Protein AF-A0A351K2E1-F1 (afdb_monomer_lite)

Secondary structure (DSSP, 8-state):
-THHHHHHHHHHHH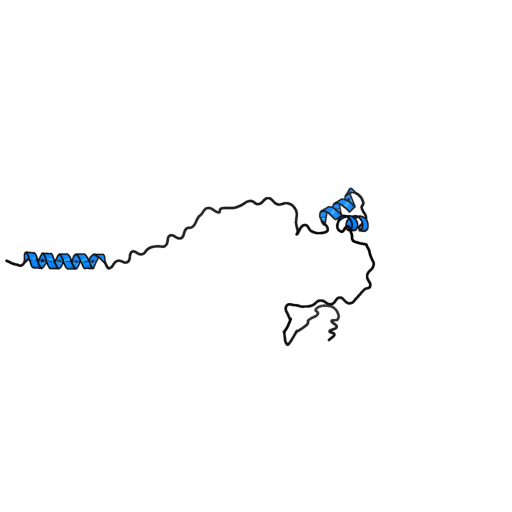HHHHTSS-------------S----------SS---S--HHHHHHHHHHH---HHHHHHHHSTT--------PPPP---GGGTT-S------SSS------

Radius of gyration: 40.15 Å; chains: 1; bounding box: 95×86×52 Å

Sequence (115 aa):
MPFKDRLKRFIAVFAVFAVFIFPDSASAEVWHSDDAIGYIVHGTGYGHGRGMSQYGAYGWAVDYGWTWEEILDFYYGGTVLADVENSDIRVRLTAWDNTEDVTLVSTSGPLTVTF

pLDDT: mean 82.51, std 14.78, range [53.0, 98.62]

Structure (mmCIF, N/CA/C/O backbone):
data_AF-A0A351K2E1-F1
#
_entry.id   AF-A0A351K2E1-F1
#
loop_
_atom_site.group_PDB
_atom_site.id
_atom_site.type_symbol
_atom_site.label_atom_id
_atom_site.label_alt_id
_atom_site.label_comp_id
_atom_site.label_asym_id
_atom_site.label_entity_id
_atom_site.label_seq_id
_atom_site.pdbx_PDB_ins_code
_atom_site.Cartn_x
_atom_site.Cartn_y
_atom_site.Cartn_z
_atom_site.occupancy
_atom_site.B_iso_or_equiv
_atom_site.auth_seq_id
_atom_site.auth_comp_id
_atom_site.auth_asym_id
_atom_site.auth_atom_id
_atom_site.pdbx_PDB_model_num
ATOM 1 N N . MET A 1 1 ? 78.399 -70.286 -23.643 1.00 54.31 1 MET A N 1
ATOM 2 C CA . MET A 1 1 ? 78.485 -69.451 -22.420 1.00 54.31 1 MET A CA 1
ATOM 3 C C . MET A 1 1 ? 77.132 -68.774 -22.158 1.00 54.31 1 MET A C 1
ATOM 5 O O 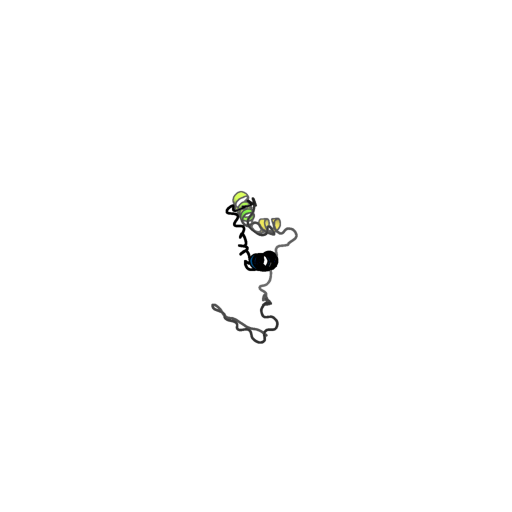. MET A 1 1 ? 76.735 -67.950 -22.971 1.00 54.31 1 MET A O 1
ATOM 9 N N . PRO A 1 2 ? 76.420 -69.114 -21.065 1.00 59.06 2 PRO A N 1
ATOM 10 C CA . PRO A 1 2 ? 75.009 -68.768 -20.793 1.00 59.06 2 PRO A CA 1
ATOM 11 C C . PRO A 1 2 ? 74.790 -67.401 -20.099 1.00 59.06 2 PRO A C 1
ATOM 13 O O . PRO A 1 2 ? 73.737 -67.142 -19.519 1.00 59.06 2 PRO A O 1
ATOM 16 N N . PHE A 1 3 ? 75.790 -66.516 -20.111 1.00 59.12 3 PHE A N 1
ATOM 17 C CA . PHE A 1 3 ? 75.773 -65.253 -19.359 1.00 59.12 3 PHE A CA 1
ATOM 18 C C . PHE A 1 3 ? 74.873 -64.179 -19.997 1.00 59.12 3 PHE A C 1
ATOM 20 O O . PHE A 1 3 ? 74.161 -63.459 -19.299 1.00 59.12 3 PHE A O 1
ATOM 27 N N . LYS A 1 4 ? 74.844 -64.113 -21.336 1.00 56.28 4 LYS A N 1
ATOM 28 C CA . LYS A 1 4 ? 74.103 -63.086 -22.088 1.00 56.28 4 LYS A CA 1
ATOM 29 C C . LYS A 1 4 ? 72.581 -63.205 -21.935 1.00 56.28 4 LYS A C 1
ATOM 31 O O . LYS A 1 4 ? 71.906 -62.182 -21.880 1.00 56.28 4 LYS A O 1
ATOM 36 N N . ASP A 1 5 ? 72.050 -64.418 -21.796 1.00 61.88 5 ASP A N 1
ATOM 37 C CA . ASP A 1 5 ? 70.602 -64.637 -21.658 1.00 61.88 5 ASP A CA 1
ATOM 38 C C . ASP A 1 5 ? 70.099 -64.384 -20.231 1.00 61.88 5 ASP A C 1
ATOM 40 O O . ASP A 1 5 ? 68.969 -63.936 -20.041 1.00 61.88 5 ASP A O 1
ATOM 44 N N . ARG A 1 6 ? 70.952 -64.586 -19.217 1.00 59.03 6 ARG A N 1
ATOM 45 C CA . ARG A 1 6 ? 70.644 -64.238 -17.819 1.00 59.03 6 ARG A CA 1
ATOM 46 C C . ARG A 1 6 ? 70.655 -62.721 -17.611 1.00 59.03 6 ARG A C 1
ATOM 48 O O . ARG A 1 6 ? 69.772 -62.202 -16.939 1.00 59.03 6 ARG A O 1
ATOM 55 N N . LEU A 1 7 ? 71.581 -62.012 -18.260 1.00 62.38 7 LEU A N 1
ATOM 56 C CA . LEU A 1 7 ? 71.672 -60.551 -18.215 1.00 62.38 7 LEU A CA 1
ATOM 57 C C . LEU A 1 7 ? 70.480 -59.865 -18.909 1.00 62.38 7 LEU A C 1
ATOM 59 O O . LEU A 1 7 ? 69.899 -58.937 -18.354 1.00 62.38 7 LEU A O 1
ATOM 63 N N . LYS A 1 8 ? 70.048 -60.368 -20.075 1.00 57.50 8 LYS A N 1
ATOM 64 C CA . LYS A 1 8 ? 68.852 -59.865 -20.778 1.00 57.50 8 LYS A CA 1
ATOM 65 C C . LYS A 1 8 ? 67.568 -60.047 -19.962 1.00 57.50 8 LYS A C 1
ATOM 67 O O . LYS A 1 8 ? 66.730 -59.152 -19.941 1.00 57.50 8 LYS A O 1
ATOM 72 N N . ARG A 1 9 ? 67.428 -61.183 -19.265 1.00 58.47 9 ARG A N 1
ATOM 73 C CA . ARG A 1 9 ? 66.274 -61.455 -18.390 1.00 58.47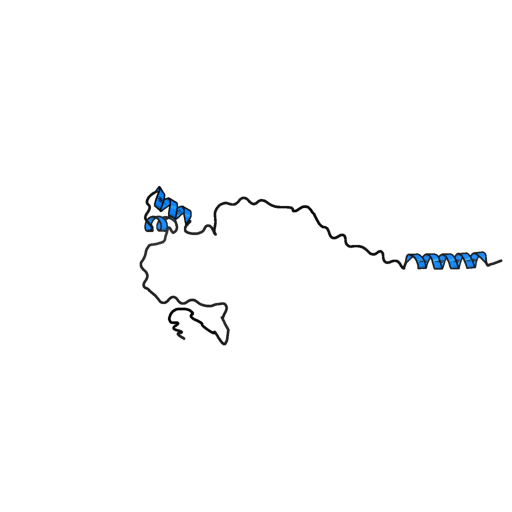 9 ARG A CA 1
ATOM 74 C C . ARG A 1 9 ? 66.254 -60.548 -17.155 1.00 58.47 9 ARG A C 1
ATOM 76 O O . ARG A 1 9 ? 65.184 -60.086 -16.784 1.00 58.47 9 ARG A O 1
ATOM 83 N N . PHE A 1 10 ? 67.412 -60.234 -16.569 1.00 60.16 10 PHE A N 1
ATOM 84 C CA . PHE A 1 10 ? 67.502 -59.284 -15.451 1.00 60.16 10 PHE A CA 1
ATOM 85 C C . PHE A 1 10 ? 67.147 -57.847 -15.861 1.00 60.16 10 PHE A C 1
ATOM 87 O O . PHE A 1 10 ? 66.395 -57.182 -15.154 1.00 60.16 10 PHE A O 1
ATOM 94 N N . ILE A 1 11 ? 67.623 -57.386 -17.022 1.00 61.50 11 ILE A N 1
ATOM 95 C CA . ILE A 1 11 ? 67.324 -56.038 -17.536 1.00 61.50 11 ILE A CA 1
ATOM 96 C C . ILE A 1 11 ? 65.833 -55.895 -17.879 1.00 61.50 11 ILE A C 1
ATOM 98 O O . ILE A 1 11 ? 65.231 -54.871 -17.568 1.00 61.50 11 ILE A O 1
ATOM 102 N N . ALA A 1 12 ? 65.214 -56.931 -18.453 1.00 59.22 12 ALA A N 1
ATOM 103 C CA . ALA A 1 12 ? 63.787 -56.913 -18.777 1.00 59.22 12 ALA A CA 1
ATOM 104 C C . ALA A 1 12 ? 62.895 -56.820 -17.525 1.00 59.22 12 ALA A C 1
ATOM 106 O O . ALA A 1 12 ? 61.925 -56.070 -17.524 1.00 59.22 12 ALA A O 1
ATOM 107 N N . VAL A 1 13 ? 63.238 -57.522 -16.439 1.00 59.19 13 VAL A N 1
ATOM 108 C CA . VAL A 1 13 ? 62.474 -57.457 -15.178 1.00 59.19 13 VAL A CA 1
ATOM 109 C C . VAL A 1 13 ? 62.635 -56.095 -14.494 1.00 59.19 13 VAL A C 1
ATOM 111 O O . VAL A 1 13 ? 61.665 -55.563 -13.959 1.00 59.19 13 VAL A O 1
ATOM 114 N N . PHE A 1 14 ? 63.825 -55.489 -14.564 1.00 58.25 14 PHE A N 1
ATOM 115 C CA . PHE A 1 14 ? 64.066 -54.159 -13.994 1.00 58.25 14 PHE A CA 1
ATOM 116 C C . PHE A 1 14 ? 63.345 -53.048 -14.778 1.00 58.25 14 PHE A C 1
ATOM 118 O O . PHE A 1 14 ? 62.797 -52.125 -14.180 1.00 58.25 14 PHE A O 1
ATOM 125 N N . ALA A 1 15 ? 63.276 -53.166 -16.108 1.00 58.69 15 ALA A N 1
ATOM 126 C CA . ALA A 1 15 ? 62.556 -52.219 -16.958 1.00 58.69 15 ALA A CA 1
ATOM 127 C C . ALA A 1 15 ? 61.033 -52.263 -16.742 1.00 58.69 15 ALA A C 1
ATOM 129 O O . ALA A 1 15 ? 60.386 -51.224 -16.802 1.00 58.69 15 ALA A O 1
ATOM 130 N N . VAL A 1 16 ? 60.459 -53.433 -16.435 1.00 56.59 16 VAL A N 1
ATOM 131 C CA . VAL A 1 16 ? 59.019 -53.554 -16.139 1.00 56.59 16 VAL A CA 1
ATOM 132 C C . VAL A 1 16 ? 58.672 -52.957 -14.769 1.00 56.59 16 VAL A C 1
ATOM 134 O O . VAL A 1 16 ? 57.607 -52.367 -14.626 1.00 56.59 16 VAL A O 1
ATOM 137 N N . PHE A 1 17 ? 59.570 -53.027 -13.780 1.00 53.00 17 PHE A N 1
ATOM 138 C CA . PHE A 1 17 ? 59.342 -52.416 -12.461 1.00 53.00 17 PHE A CA 1
ATOM 139 C C . PHE A 1 17 ? 59.514 -50.889 -12.449 1.00 53.00 17 PHE A C 1
ATOM 141 O O . PHE A 1 17 ? 58.819 -50.204 -11.701 1.00 53.00 17 PHE A O 1
ATOM 148 N N . ALA A 1 18 ? 60.393 -50.337 -13.292 1.00 55.00 18 ALA A N 1
ATOM 149 C CA . ALA A 1 18 ? 60.648 -48.895 -13.343 1.00 55.00 18 ALA A CA 1
ATOM 150 C C . ALA A 1 18 ? 59.478 -48.071 -13.924 1.00 55.00 18 ALA A C 1
ATOM 152 O O . ALA A 1 18 ? 59.409 -46.869 -13.688 1.00 55.00 18 ALA A O 1
ATOM 153 N N . VAL A 1 19 ? 58.545 -48.700 -14.647 1.00 55.06 19 VAL A N 1
ATOM 154 C CA . VAL A 1 19 ? 57.394 -48.010 -15.263 1.00 55.06 19 VAL A CA 1
ATOM 155 C C . VAL A 1 19 ? 56.236 -47.796 -14.271 1.00 55.06 19 VAL A C 1
ATOM 157 O O . VAL A 1 19 ? 55.371 -46.966 -14.520 1.00 55.06 19 VAL A O 1
ATOM 160 N N . PHE A 1 20 ? 56.223 -48.480 -13.119 1.00 56.03 20 PHE A N 1
ATOM 161 C CA . PHE A 1 20 ? 55.077 -48.476 -12.193 1.00 56.03 20 PHE A CA 1
ATOM 162 C C . PHE A 1 20 ? 55.215 -47.579 -10.946 1.00 56.03 20 PHE A C 1
ATOM 164 O O . PHE A 1 20 ? 54.296 -47.562 -10.130 1.00 56.03 20 PHE A O 1
ATOM 171 N N . ILE A 1 21 ? 56.317 -46.838 -10.757 1.00 58.16 21 ILE A N 1
ATOM 172 C CA . ILE A 1 21 ? 56.571 -46.068 -9.513 1.00 58.16 21 ILE A CA 1
ATOM 173 C C . ILE A 1 21 ? 56.739 -44.565 -9.784 1.00 58.16 21 ILE A C 1
ATOM 175 O O . ILE A 1 21 ? 57.598 -43.903 -9.216 1.00 58.16 21 ILE A O 1
ATOM 179 N N . PHE A 1 22 ? 55.897 -44.002 -10.643 1.00 62.66 22 PHE A N 1
ATOM 180 C CA . PHE A 1 22 ? 55.653 -42.562 -10.643 1.00 62.66 22 PHE A CA 1
ATOM 181 C C . PHE A 1 22 ? 54.145 -42.357 -10.765 1.00 62.66 22 PHE A C 1
ATOM 183 O O . PHE A 1 22 ? 53.608 -42.523 -11.859 1.00 62.66 22 PHE A O 1
ATOM 190 N N . PRO A 1 23 ? 53.419 -42.074 -9.667 1.00 63.00 23 PRO A N 1
ATOM 191 C CA . PRO A 1 23 ? 52.096 -41.505 -9.825 1.00 63.00 23 PRO A CA 1
ATOM 192 C C . PRO A 1 23 ? 52.298 -40.149 -10.500 1.00 63.00 23 PRO A C 1
ATOM 194 O O . PRO A 1 23 ? 52.960 -39.271 -9.945 1.00 63.00 23 PRO A O 1
ATOM 197 N N . ASP A 1 24 ? 51.786 -40.007 -11.718 1.00 67.25 24 ASP A N 1
ATOM 198 C CA . ASP A 1 24 ? 51.673 -38.698 -12.342 1.00 67.25 24 ASP A CA 1
ATOM 199 C C . ASP A 1 24 ? 50.790 -37.854 -11.419 1.00 67.25 24 ASP A C 1
ATOM 201 O O . ASP A 1 24 ? 49.645 -38.214 -11.123 1.00 67.25 24 ASP A O 1
ATOM 205 N N . SER A 1 25 ? 51.343 -36.768 -10.886 1.00 69.75 25 SER A N 1
ATOM 206 C CA . SER A 1 25 ? 50.576 -35.803 -10.109 1.00 69.75 25 SER A CA 1
ATOM 207 C C . SER A 1 25 ? 49.614 -35.115 -11.072 1.00 69.75 25 SER A C 1
ATOM 209 O O . SER A 1 25 ? 49.975 -34.133 -11.716 1.00 69.75 25 SER A O 1
ATOM 211 N N . ALA A 1 26 ? 48.398 -35.641 -11.210 1.00 68.81 26 ALA A N 1
ATOM 212 C CA . ALA A 1 26 ? 47.343 -34.967 -11.949 1.00 68.81 26 ALA A CA 1
ATOM 213 C C . ALA A 1 26 ? 46.961 -33.694 -11.182 1.00 68.81 26 ALA A C 1
ATOM 215 O O . ALA A 1 26 ? 46.172 -33.728 -10.237 1.00 68.81 26 ALA A O 1
ATOM 216 N N . SER A 1 27 ? 47.558 -32.566 -11.560 1.00 69.00 27 SER A N 1
ATOM 217 C CA . SER A 1 27 ? 47.075 -31.255 -11.145 1.00 69.00 27 SER A CA 1
ATOM 218 C C . SER A 1 27 ? 45.670 -31.090 -11.710 1.00 69.00 27 SER A C 1
ATOM 220 O O . SER A 1 27 ? 45.492 -31.057 -12.926 1.00 69.00 27 SER A O 1
ATOM 222 N N . ALA A 1 28 ? 44.663 -31.023 -10.841 1.00 67.88 28 ALA A N 1
ATOM 223 C CA . ALA A 1 28 ? 43.331 -30.628 -11.263 1.00 67.88 28 ALA A CA 1
ATOM 224 C C . ALA A 1 28 ? 43.415 -29.194 -11.800 1.00 67.88 28 ALA A C 1
ATOM 226 O O . ALA A 1 28 ? 43.742 -28.267 -11.058 1.00 67.88 28 ALA A O 1
ATOM 227 N N . GLU A 1 29 ? 43.156 -29.018 -13.093 1.00 66.00 29 GLU A N 1
ATOM 228 C CA . GLU A 1 29 ? 42.976 -27.696 -13.675 1.00 66.00 29 GLU A CA 1
ATOM 229 C C . GLU A 1 29 ? 41.696 -27.104 -13.077 1.00 66.00 29 GLU A C 1
ATOM 231 O O . GLU A 1 29 ? 40.579 -27.535 -13.370 1.00 66.00 29 GLU A O 1
ATOM 236 N N . VAL A 1 30 ? 41.857 -26.166 -12.144 1.00 68.56 30 VAL A N 1
ATOM 237 C CA . VAL A 1 30 ? 40.733 -25.389 -11.632 1.00 68.56 30 VAL A CA 1
ATOM 238 C C . VAL A 1 30 ? 40.387 -24.382 -12.715 1.00 68.56 30 VAL A C 1
ATOM 240 O O . VAL A 1 30 ? 41.092 -23.385 -12.863 1.00 68.56 30 VAL A O 1
ATOM 243 N N . TRP A 1 31 ? 39.317 -24.652 -13.464 1.00 67.44 31 TRP A N 1
ATOM 244 C CA . TRP A 1 31 ? 38.732 -23.712 -14.416 1.00 67.44 31 TRP A CA 1
ATOM 245 C C . TRP A 1 31 ? 38.448 -22.378 -13.715 1.00 67.44 31 TRP A C 1
ATOM 247 O O . TRP A 1 31 ? 37.437 -22.227 -13.032 1.00 67.44 31 TRP A O 1
ATOM 257 N N . HIS A 1 32 ? 39.351 -21.415 -13.870 1.00 63.53 32 HIS A N 1
ATOM 258 C CA . HIS A 1 32 ? 39.068 -20.014 -13.613 1.00 63.53 32 HIS A CA 1
ATOM 259 C C . HIS A 1 32 ? 38.708 -19.417 -14.966 1.00 63.53 32 HIS A C 1
ATOM 261 O O . HIS A 1 32 ? 39.578 -19.175 -15.797 1.00 63.53 32 HIS A O 1
ATOM 267 N N . SER A 1 33 ? 37.415 -19.234 -15.228 1.00 71.38 33 SER A N 1
ATOM 268 C CA . SER A 1 33 ? 37.027 -18.284 -16.260 1.00 71.38 33 SER A CA 1
ATOM 269 C C . SER A 1 33 ? 37.317 -16.893 -15.698 1.00 71.38 33 SER A C 1
ATOM 271 O O . SER A 1 33 ? 36.571 -16.415 -14.844 1.00 71.38 33 SER A O 1
ATOM 273 N N . ASP A 1 34 ? 38.389 -16.250 -16.164 1.00 69.56 34 ASP A N 1
ATOM 274 C CA . ASP A 1 34 ? 38.634 -14.818 -15.914 1.00 69.56 34 ASP A CA 1
ATOM 275 C C . ASP A 1 34 ? 37.526 -13.935 -16.537 1.00 69.56 34 ASP A C 1
ATOM 277 O O . ASP A 1 34 ? 37.414 -12.744 -16.244 1.00 69.56 34 ASP A O 1
ATOM 281 N N . ASP A 1 35 ? 36.658 -14.537 -17.356 1.00 74.31 35 ASP A N 1
ATOM 282 C CA . ASP A 1 35 ? 35.475 -13.921 -17.936 1.00 74.31 35 ASP A CA 1
ATOM 283 C C . ASP A 1 35 ? 34.285 -13.968 -16.968 1.00 74.31 35 ASP A C 1
ATOM 285 O O . ASP A 1 35 ? 33.641 -15.001 -16.758 1.00 74.31 35 ASP A O 1
ATOM 289 N N . ALA A 1 36 ? 33.927 -12.810 -16.415 1.00 76.19 36 ALA A N 1
ATOM 290 C CA . ALA A 1 36 ? 32.630 -12.629 -15.780 1.00 76.19 36 ALA A CA 1
ATOM 291 C C . ALA A 1 36 ? 31.527 -12.626 -16.853 1.00 76.19 36 ALA A C 1
ATOM 293 O O . ALA A 1 36 ? 31.328 -11.635 -17.559 1.00 76.19 36 ALA A O 1
ATOM 294 N N . ILE A 1 37 ? 30.768 -13.720 -16.961 1.00 80.75 37 ILE A N 1
ATOM 295 C CA . ILE A 1 37 ? 29.543 -13.752 -17.770 1.00 80.75 37 ILE A CA 1
ATOM 296 C C . ILE A 1 37 ? 28.439 -13.030 -16.986 1.00 80.75 37 ILE A C 1
ATOM 298 O O . ILE A 1 37 ? 27.805 -13.598 -16.097 1.00 80.75 37 ILE A O 1
ATOM 302 N N . GLY A 1 38 ? 28.238 -11.748 -17.289 1.00 85.56 38 GLY A N 1
ATOM 303 C CA . GLY A 1 38 ? 27.170 -10.930 -16.718 1.00 85.56 38 GLY A CA 1
ATOM 304 C C . GLY A 1 38 ? 25.899 -10.957 -17.567 1.00 85.56 38 GLY A C 1
ATOM 305 O O . GLY A 1 38 ? 25.959 -10.856 -18.790 1.00 85.56 38 GLY A O 1
ATOM 306 N N . TYR A 1 39 ? 24.740 -11.024 -16.911 1.00 89.12 39 TYR A N 1
ATOM 307 C CA . TYR A 1 39 ? 23.438 -10.819 -17.548 1.00 89.12 39 TYR A CA 1
ATOM 308 C C . TYR A 1 39 ? 22.878 -9.462 -17.127 1.00 89.12 39 TYR A C 1
ATOM 310 O O . TYR A 1 39 ? 22.787 -9.168 -15.935 1.00 89.12 39 TYR A O 1
ATOM 318 N N . ILE A 1 40 ? 22.474 -8.644 -18.098 1.00 92.31 40 ILE A N 1
ATOM 319 C CA . ILE A 1 40 ? 21.740 -7.404 -17.833 1.00 92.31 40 ILE A CA 1
ATOM 320 C C . ILE A 1 40 ? 20.251 -7.721 -17.918 1.00 92.31 40 ILE A C 1
ATOM 322 O O . ILE A 1 40 ? 19.755 -8.133 -18.966 1.00 92.31 40 ILE A O 1
ATOM 326 N N . VAL A 1 41 ? 19.535 -7.518 -16.813 1.00 92.31 41 VAL A N 1
ATOM 327 C CA . VAL A 1 41 ? 18.076 -7.625 -16.771 1.00 92.31 41 VAL A CA 1
ATOM 328 C C . VAL A 1 41 ? 17.495 -6.222 -16.711 1.00 92.31 41 VAL A C 1
ATOM 330 O O . VAL A 1 41 ? 17.737 -5.477 -15.763 1.00 92.31 41 VAL A O 1
ATOM 333 N N . HIS A 1 42 ? 16.710 -5.865 -17.722 1.00 94.69 42 HIS A N 1
ATOM 334 C CA . HIS A 1 42 ? 15.922 -4.640 -17.712 1.00 94.69 42 HIS A CA 1
ATOM 335 C C . HIS A 1 42 ? 14.561 -4.932 -17.078 1.00 94.69 42 HIS A C 1
ATOM 337 O O . HIS A 1 42 ? 13.815 -5.778 -17.565 1.00 94.69 42 HIS A O 1
ATOM 343 N N . GLY A 1 43 ? 14.248 -4.234 -15.989 1.00 91.38 43 GLY A N 1
ATOM 344 C CA . GLY A 1 43 ? 12.967 -4.320 -15.294 1.00 91.38 43 GLY A CA 1
ATOM 345 C C . GLY A 1 43 ? 12.358 -2.939 -15.076 1.00 91.38 43 GLY A C 1
ATOM 346 O O . GLY A 1 43 ? 13.046 -1.921 -15.160 1.00 91.38 43 GLY A O 1
ATOM 347 N N . THR A 1 44 ? 11.060 -2.908 -14.789 1.00 91.50 44 THR A N 1
ATOM 348 C CA . THR A 1 44 ? 10.314 -1.684 -14.472 1.00 91.50 44 THR A CA 1
ATOM 349 C C . THR A 1 44 ? 9.531 -1.862 -13.179 1.00 91.50 44 THR A C 1
ATOM 351 O O . THR A 1 44 ? 9.065 -2.962 -12.890 1.00 91.50 44 THR A O 1
ATOM 354 N N . GLY A 1 45 ? 9.308 -0.763 -12.457 1.00 91.31 45 GLY A N 1
ATOM 355 C CA . GLY A 1 45 ? 8.586 -0.769 -11.185 1.00 91.31 45 GLY A CA 1
ATOM 356 C C . GLY A 1 45 ? 9.472 -1.142 -9.993 1.00 91.31 45 GLY A C 1
ATOM 357 O O . GLY A 1 45 ? 10.543 -1.724 -10.141 1.00 91.31 45 GLY A O 1
ATOM 358 N N . TYR A 1 46 ? 9.016 -0.771 -8.797 1.00 93.75 46 TYR A N 1
ATOM 359 C CA . TYR A 1 46 ? 9.698 -1.051 -7.536 1.00 93.75 46 TYR A CA 1
ATOM 360 C C . TYR A 1 46 ? 8.684 -1.589 -6.523 1.00 93.75 46 TYR A C 1
ATOM 362 O O . TYR A 1 46 ? 7.899 -0.832 -5.955 1.00 93.75 46 TYR A O 1
ATOM 370 N N . GLY A 1 47 ? 8.660 -2.91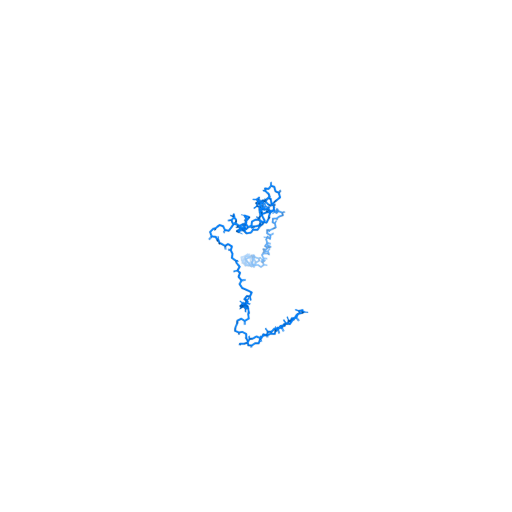1 -6.346 1.00 93.25 47 GLY A N 1
ATOM 371 C CA . GLY A 1 47 ? 7.761 -3.596 -5.416 1.00 93.25 47 GLY A CA 1
ATOM 372 C C . GLY A 1 47 ? 7.088 -4.829 -6.016 1.00 93.25 47 GLY A C 1
ATOM 373 O O . GLY A 1 47 ? 7.352 -5.226 -7.147 1.00 93.25 47 GLY A O 1
ATOM 374 N N . HIS A 1 48 ? 6.187 -5.435 -5.246 1.00 95.25 48 HIS A N 1
ATOM 375 C CA . HIS A 1 48 ? 5.496 -6.680 -5.605 1.00 95.25 48 HIS A CA 1
ATOM 376 C C . HIS A 1 48 ? 4.320 -6.495 -6.585 1.00 95.25 48 HIS A C 1
ATOM 378 O O . HIS A 1 48 ? 3.654 -7.470 -6.929 1.00 95.25 48 HIS A O 1
ATOM 384 N N . GLY A 1 49 ? 4.026 -5.257 -7.006 1.00 93.19 49 GLY A N 1
ATOM 385 C CA . GLY A 1 49 ? 3.054 -4.959 -8.067 1.00 93.19 49 GLY A CA 1
ATOM 386 C C . GLY A 1 49 ? 1.599 -5.315 -7.747 1.00 93.19 49 GLY A C 1
ATOM 387 O O . GLY A 1 49 ? 0.829 -5.595 -8.660 1.00 93.19 49 GLY A O 1
ATOM 388 N N . ARG A 1 50 ? 1.213 -5.347 -6.464 1.00 94.81 50 ARG A N 1
ATOM 389 C CA . ARG A 1 50 ? -0.164 -5.643 -6.034 1.00 94.81 50 ARG A CA 1
ATOM 390 C C . ARG A 1 50 ? -0.695 -4.562 -5.107 1.00 94.81 50 ARG A C 1
ATOM 392 O O . ARG A 1 50 ? 0.035 -4.111 -4.232 1.00 94.81 50 ARG A O 1
ATOM 399 N N . GLY A 1 51 ? -1.967 -4.215 -5.279 1.00 95.75 51 GLY A N 1
ATOM 400 C CA . GLY A 1 51 ? -2.608 -3.130 -4.546 1.00 95.75 51 GLY A CA 1
ATOM 401 C C . GLY A 1 51 ? -2.175 -1.764 -5.067 1.00 95.75 51 GLY A C 1
ATOM 402 O O . GLY A 1 51 ? -1.999 -1.571 -6.270 1.00 95.75 51 GLY A O 1
ATOM 403 N N . MET A 1 52 ? -2.001 -0.819 -4.149 1.00 97.44 52 MET A N 1
ATOM 404 C CA . MET A 1 52 ? -1.741 0.578 -4.474 1.00 97.44 52 MET A CA 1
ATOM 405 C C . MET A 1 52 ? -0.286 0.868 -4.862 1.00 97.44 52 MET A C 1
ATOM 407 O O . MET A 1 52 ? 0.639 0.627 -4.086 1.00 97.44 52 MET A O 1
ATOM 411 N N . SER A 1 53 ? -0.082 1.483 -6.032 1.00 97.56 53 SER A N 1
ATOM 412 C CA . SER A 1 53 ? 1.197 2.115 -6.382 1.00 97.56 53 SER A CA 1
ATOM 413 C C . SER A 1 53 ? 1.330 3.448 -5.650 1.00 97.56 53 SER A C 1
ATOM 415 O O . SER A 1 53 ? 0.532 4.354 -5.874 1.00 97.56 53 SER A O 1
ATOM 417 N N . GLN A 1 54 ? 2.360 3.596 -4.815 1.00 97.38 54 GLN A N 1
ATOM 418 C CA . GLN A 1 54 ? 2.592 4.827 -4.045 1.00 97.38 54 GLN A CA 1
ATOM 419 C C . GLN A 1 54 ? 2.851 6.035 -4.956 1.00 97.38 54 GLN A C 1
ATOM 421 O O . GLN A 1 54 ? 2.240 7.086 -4.788 1.00 97.38 54 GLN A O 1
ATOM 426 N N . TYR A 1 55 ? 3.705 5.867 -5.970 1.00 97.31 55 TYR A N 1
ATOM 427 C CA . TYR A 1 55 ? 3.964 6.915 -6.961 1.00 97.31 55 TYR A CA 1
ATOM 428 C C . TYR A 1 55 ? 2.738 7.208 -7.829 1.00 97.31 55 TYR A C 1
ATOM 430 O O . TYR A 1 55 ? 2.509 8.357 -8.192 1.00 97.31 55 TYR A O 1
ATOM 438 N N . GLY A 1 56 ? 1.931 6.190 -8.141 1.00 97.75 56 GLY A N 1
ATOM 439 C CA . GLY A 1 56 ? 0.688 6.395 -8.880 1.00 97.75 56 GLY A CA 1
ATOM 440 C C . GLY A 1 56 ? -0.355 7.153 -8.055 1.00 97.75 56 GLY A C 1
ATOM 441 O O . GLY A 1 56 ? -0.972 8.074 -8.569 1.00 97.75 56 GLY A O 1
ATOM 442 N N . ALA A 1 57 ? -0.523 6.815 -6.774 1.00 98.44 57 ALA A N 1
ATOM 443 C CA . ALA A 1 57 ? -1.381 7.549 -5.841 1.00 98.44 57 ALA A CA 1
ATOM 444 C C . ALA A 1 57 ? -0.942 9.014 -5.690 1.00 98.44 57 ALA A C 1
ATOM 446 O O . ALA A 1 57 ? -1.776 9.913 -5.739 1.00 98.44 57 ALA A O 1
ATOM 447 N N . TYR A 1 58 ? 0.368 9.260 -5.580 1.00 98.38 58 TYR A N 1
ATOM 448 C CA . TYR A 1 58 ? 0.920 10.614 -5.581 1.00 98.38 58 TYR A CA 1
ATOM 449 C C . TYR A 1 58 ? 0.569 11.384 -6.864 1.00 98.38 58 TYR A C 1
ATOM 451 O O . TYR A 1 58 ? 0.107 12.517 -6.775 1.00 98.38 58 TYR A O 1
ATOM 459 N N . GLY A 1 59 ? 0.722 10.766 -8.041 1.00 98.50 59 GLY A N 1
ATOM 460 C CA . GLY A 1 59 ? 0.339 11.378 -9.320 1.00 98.50 59 GLY A CA 1
ATOM 461 C C . GLY A 1 59 ? -1.158 11.685 -9.409 1.00 98.50 59 GLY A C 1
ATOM 462 O O . GLY A 1 59 ? -1.537 12.784 -9.795 1.00 98.50 59 GLY A O 1
ATOM 463 N N . TRP A 1 60 ? -2.026 10.768 -8.968 1.00 98.62 60 TRP A N 1
ATOM 464 C CA . TRP A 1 60 ? -3.471 11.026 -8.900 1.00 98.62 60 TRP A CA 1
ATOM 465 C C . TRP A 1 60 ? -3.813 12.223 -8.008 1.00 98.62 60 TRP A C 1
ATOM 467 O O . TRP A 1 60 ? -4.618 13.069 -8.394 1.00 98.62 60 TRP A O 1
ATOM 477 N N . ALA A 1 61 ? -3.159 12.338 -6.852 1.00 98.56 61 ALA A N 1
ATOM 478 C CA . ALA A 1 61 ? -3.367 13.462 -5.947 1.00 98.56 61 ALA A CA 1
ATOM 479 C C . ALA A 1 61 ? -2.846 14.790 -6.527 1.00 98.56 61 ALA A C 1
ATOM 481 O O . ALA A 1 61 ? -3.529 15.807 -6.447 1.00 98.56 61 ALA A O 1
ATOM 482 N N . VAL A 1 62 ? -1.642 14.803 -7.106 1.00 98.56 62 VAL A N 1
ATOM 483 C CA . VAL A 1 62 ? -0.973 16.045 -7.533 1.00 98.56 62 VAL A CA 1
ATOM 484 C C . VAL A 1 62 ? -1.417 16.513 -8.913 1.00 98.56 62 VAL A C 1
ATOM 486 O O . VAL A 1 62 ? -1.676 17.701 -9.093 1.00 98.56 62 VAL A O 1
ATOM 489 N N . ASP A 1 63 ? -1.521 15.602 -9.876 1.00 98.38 63 ASP A N 1
ATOM 490 C CA . ASP A 1 63 ? -1.782 15.952 -11.275 1.00 98.38 63 ASP A CA 1
ATOM 491 C C . ASP A 1 63 ? -3.285 16.036 -11.577 1.00 98.38 63 ASP A C 1
ATOM 493 O O . ASP A 1 63 ? -3.699 16.778 -12.469 1.00 98.38 63 ASP A O 1
ATOM 497 N N . TYR A 1 64 ? -4.107 15.295 -10.825 1.00 97.50 64 TYR A N 1
ATOM 498 C CA . TYR A 1 64 ? -5.552 15.188 -11.055 1.00 97.50 64 TYR A CA 1
ATOM 499 C C . TYR A 1 64 ? -6.406 15.631 -9.862 1.00 97.50 64 TYR A C 1
ATOM 501 O O . TYR A 1 64 ? -7.625 15.717 -9.999 1.00 97.50 64 TYR A O 1
ATOM 509 N N . GLY A 1 65 ? -5.796 15.942 -8.714 1.00 98.31 65 GLY A N 1
ATOM 510 C CA . GLY A 1 65 ? -6.512 16.437 -7.537 1.00 98.31 65 GLY A CA 1
ATOM 511 C C . GLY A 1 65 ? -7.417 15.404 -6.865 1.00 98.31 65 GLY A C 1
ATOM 512 O O . GLY A 1 65 ? -8.342 15.805 -6.162 1.00 98.31 65 GLY A O 1
ATOM 513 N N . TRP A 1 66 ? -7.188 14.108 -7.094 1.00 98.56 66 TRP A N 1
ATOM 514 C CA . TRP A 1 66 ? -8.031 13.057 -6.525 1.00 98.56 66 TRP A CA 1
ATOM 515 C C . TRP A 1 66 ? -7.955 13.033 -4.999 1.00 98.56 66 TRP A C 1
ATOM 517 O O . TRP A 1 66 ? -6.884 13.221 -4.409 1.00 98.56 66 TRP A O 1
ATOM 527 N N . THR A 1 67 ? -9.087 12.749 -4.359 1.00 98.12 67 THR A N 1
ATOM 528 C CA . THR A 1 67 ? -9.138 12.508 -2.917 1.00 98.12 67 THR A CA 1
ATOM 529 C C . THR A 1 67 ? -8.547 11.138 -2.568 1.00 98.12 67 THR A C 1
ATOM 531 O O . THR A 1 67 ? -8.359 10.268 -3.423 1.00 98.12 67 THR A O 1
ATOM 534 N N . TRP A 1 68 ? -8.234 10.917 -1.287 1.00 97.19 68 TRP A N 1
ATOM 535 C CA . TRP A 1 68 ? -7.701 9.625 -0.845 1.00 97.19 68 TRP A CA 1
ATOM 536 C C . TRP A 1 68 ? -8.732 8.497 -1.019 1.00 97.19 68 TRP A C 1
ATOM 538 O O . TRP A 1 68 ? -8.345 7.364 -1.299 1.00 97.19 68 TRP A O 1
ATOM 548 N N . GLU A 1 69 ? -10.028 8.808 -0.917 1.00 96.56 69 GLU A N 1
ATOM 549 C CA . GLU A 1 69 ? -11.126 7.876 -1.172 1.00 96.56 69 GLU A CA 1
ATOM 550 C C . GLU A 1 69 ? -11.168 7.432 -2.639 1.00 96.56 69 GLU A C 1
ATOM 552 O O . GLU A 1 69 ? -11.217 6.233 -2.907 1.00 96.56 69 GLU A O 1
ATOM 557 N N . GLU A 1 70 ? -11.085 8.371 -3.588 1.00 97.00 70 GLU A N 1
ATOM 558 C CA . GLU A 1 70 ? -11.070 8.077 -5.032 1.00 97.00 70 GLU A CA 1
ATOM 559 C C . GLU A 1 70 ? -9.852 7.227 -5.418 1.00 97.00 70 GLU A C 1
ATOM 561 O O . GLU A 1 70 ? -9.950 6.263 -6.180 1.00 97.00 70 GLU A O 1
ATOM 566 N N . ILE A 1 71 ? -8.691 7.546 -4.838 1.00 98.12 71 ILE A N 1
ATOM 567 C CA . ILE A 1 71 ? -7.463 6.776 -5.037 1.00 98.12 71 ILE A CA 1
ATOM 568 C C . ILE A 1 71 ? -7.628 5.346 -4.501 1.00 98.12 71 ILE A C 1
ATOM 570 O O . ILE A 1 71 ? -7.214 4.392 -5.165 1.00 98.12 71 ILE A O 1
ATOM 574 N N . LEU A 1 72 ? -8.215 5.166 -3.314 1.00 96.94 72 LEU A N 1
ATOM 575 C CA . LEU A 1 72 ? -8.441 3.833 -2.756 1.00 96.94 72 LEU A CA 1
ATOM 576 C C . LEU A 1 72 ? -9.435 3.019 -3.581 1.00 96.94 72 LEU A C 1
ATOM 578 O O . LEU A 1 72 ? -9.152 1.851 -3.842 1.00 96.94 72 LEU A O 1
ATOM 582 N N . ASP A 1 73 ? -10.543 3.619 -4.016 1.00 96.31 73 ASP A N 1
ATOM 583 C CA . ASP A 1 73 ? -11.547 2.941 -4.842 1.00 96.31 73 ASP A CA 1
ATOM 584 C C . ASP A 1 73 ? -10.944 2.445 -6.167 1.00 96.31 73 ASP A C 1
ATOM 586 O O . ASP A 1 73 ? -11.166 1.306 -6.579 1.00 96.31 73 ASP A O 1
ATOM 590 N N . PHE A 1 74 ? -10.062 3.240 -6.780 1.00 96.38 74 PHE A N 1
ATOM 591 C CA . PHE A 1 74 ? -9.343 2.840 -7.988 1.00 96.38 74 PHE A CA 1
ATOM 592 C C . PHE A 1 74 ? -8.415 1.632 -7.778 1.00 96.38 74 PHE A C 1
ATOM 594 O O . PHE A 1 74 ? -8.402 0.709 -8.595 1.00 96.38 74 PHE A O 1
ATOM 601 N N . TYR A 1 75 ? -7.621 1.613 -6.701 1.00 97.50 75 TYR A N 1
ATOM 602 C CA . TYR A 1 75 ? -6.659 0.527 -6.458 1.00 97.50 75 TYR A CA 1
ATOM 603 C C . TYR A 1 75 ? -7.272 -0.720 -5.814 1.00 97.50 75 TYR A C 1
ATOM 605 O O . TYR A 1 75 ? -6.726 -1.817 -5.966 1.00 97.50 75 TYR A O 1
ATOM 613 N N . TYR A 1 76 ? -8.383 -0.565 -5.099 1.00 96.50 76 TYR A N 1
ATOM 614 C CA . TYR A 1 76 ? -9.043 -1.614 -4.326 1.00 96.50 76 TYR A CA 1
ATOM 615 C C . TYR A 1 76 ? -10.530 -1.724 -4.686 1.00 96.50 76 TYR A C 1
ATOM 617 O O . TYR A 1 76 ? -11.388 -1.874 -3.815 1.00 96.50 76 TYR A O 1
ATOM 625 N N . GLY A 1 77 ? -10.836 -1.673 -5.982 1.00 92.06 77 GLY A N 1
ATOM 626 C CA . GLY A 1 77 ? -12.200 -1.805 -6.485 1.00 92.06 77 GLY A CA 1
ATOM 627 C C . GLY A 1 77 ? -12.891 -3.086 -5.999 1.00 92.06 77 GLY A C 1
ATOM 628 O O . GLY A 1 77 ? -12.268 -4.136 -5.823 1.00 92.06 77 GLY A O 1
ATOM 629 N N . GLY A 1 78 ? -14.201 -2.994 -5.769 1.00 92.12 78 GLY A N 1
ATOM 630 C CA . GLY A 1 78 ? -14.995 -4.071 -5.166 1.00 92.12 78 GLY A CA 1
ATOM 631 C C . GLY A 1 78 ? -14.910 -4.136 -3.637 1.00 92.12 78 GLY A C 1
ATOM 632 O O . GLY A 1 78 ? -15.485 -5.047 -3.040 1.00 92.12 78 GLY A O 1
ATOM 633 N N . THR A 1 79 ? -14.228 -3.181 -3.003 1.00 92.00 79 THR A N 1
ATOM 634 C CA . THR A 1 79 ? -14.303 -2.944 -1.556 1.00 92.00 79 THR A CA 1
ATOM 635 C C . THR A 1 79 ? -15.223 -1.762 -1.251 1.00 92.00 79 THR A C 1
ATOM 637 O O . THR A 1 79 ? -15.664 -1.052 -2.151 1.00 92.00 79 THR A O 1
ATOM 640 N N . VAL A 1 80 ? -15.556 -1.580 0.025 1.00 91.12 80 VAL A N 1
ATOM 641 C CA . VAL A 1 80 ? -16.322 -0.429 0.509 1.00 91.12 80 VAL A CA 1
ATOM 642 C C . VAL A 1 80 ? -15.566 0.212 1.660 1.00 91.12 80 VAL A C 1
ATOM 644 O O . VAL A 1 80 ? -15.045 -0.491 2.529 1.00 91.12 80 VAL A O 1
ATOM 647 N N . LEU A 1 81 ? -15.506 1.542 1.666 1.00 93.38 81 LEU A N 1
ATOM 648 C CA . LEU A 1 81 ? -14.988 2.284 2.809 1.00 93.38 81 LEU A CA 1
ATOM 649 C C . LEU A 1 81 ? -15.933 2.101 3.996 1.00 93.38 81 LEU A C 1
ATOM 651 O O . LEU A 1 81 ? -17.150 2.239 3.864 1.00 93.38 81 LEU A O 1
ATOM 655 N N . ALA A 1 82 ? -15.360 1.778 5.149 1.00 91.25 82 ALA A N 1
ATOM 656 C CA . ALA A 1 82 ? -16.091 1.592 6.387 1.00 91.25 82 ALA A CA 1
ATOM 657 C C . ALA A 1 82 ? -15.216 1.985 7.575 1.00 91.25 82 ALA A C 1
ATOM 659 O O . ALA A 1 82 ? -14.003 1.764 7.567 1.00 91.25 82 ALA A O 1
ATOM 660 N N . ASP A 1 83 ? -15.857 2.515 8.609 1.00 92.50 83 ASP A N 1
ATOM 661 C CA . ASP A 1 83 ? -15.245 2.653 9.921 1.00 92.50 83 ASP A CA 1
ATOM 662 C C . ASP A 1 83 ? -15.217 1.293 10.621 1.00 92.50 83 ASP A C 1
ATOM 664 O O . ASP A 1 83 ? -16.163 0.504 10.543 1.00 92.50 83 ASP A O 1
ATOM 668 N N . VAL A 1 84 ? -14.124 1.024 11.327 1.00 88.38 84 VAL A N 1
ATOM 669 C CA . VAL A 1 84 ? -13.960 -0.184 12.137 1.00 88.38 84 VAL A CA 1
ATOM 670 C C . VAL A 1 84 ? -13.744 0.250 13.580 1.00 88.38 84 VAL A C 1
ATOM 672 O O . VAL A 1 84 ? -12.978 1.176 13.846 1.00 88.38 84 VAL A O 1
ATOM 675 N N . GLU A 1 85 ? -14.425 -0.409 14.519 1.00 91.94 85 GLU A N 1
ATOM 676 C CA . GLU A 1 85 ? -14.201 -0.167 15.943 1.00 91.94 85 GLU A CA 1
ATOM 677 C C . GLU A 1 85 ? -12.741 -0.452 16.311 1.00 91.94 85 GLU A C 1
ATOM 679 O O . GLU A 1 85 ? -12.120 -1.379 15.779 1.00 91.94 85 GLU A O 1
ATOM 684 N N . ASN A 1 86 ? -12.199 0.322 17.256 1.00 86.94 86 ASN A N 1
ATOM 685 C CA . ASN A 1 86 ? -10.854 0.103 17.780 1.00 86.94 86 ASN A CA 1
ATOM 686 C C . ASN A 1 86 ? -10.814 -1.186 18.616 1.00 86.94 86 ASN A C 1
ATOM 688 O O . ASN A 1 86 ? -10.949 -1.167 19.838 1.00 86.94 86 ASN A O 1
ATOM 692 N N . SER A 1 87 ? -10.697 -2.301 17.908 1.00 87.50 87 SER A N 1
ATOM 693 C CA . SER A 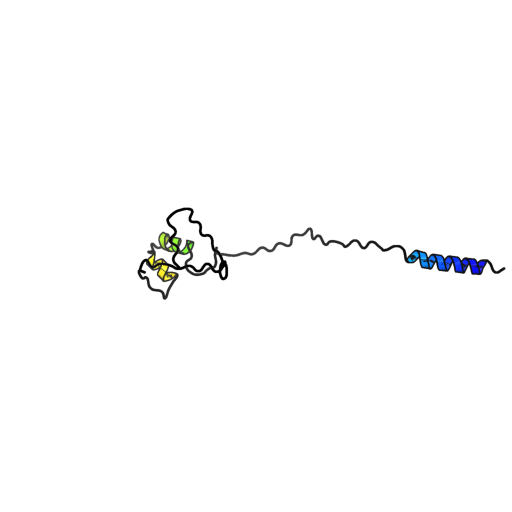1 87 ? -10.757 -3.658 18.428 1.00 87.50 87 SER A CA 1
ATOM 694 C C . SER A 1 87 ? -9.364 -4.122 18.830 1.00 87.50 87 SER A C 1
ATOM 696 O O . SER A 1 87 ? -8.382 -3.789 18.163 1.00 87.50 87 SER A O 1
ATOM 698 N N . ASP A 1 88 ? -9.273 -4.974 19.847 1.00 86.44 88 ASP A N 1
ATOM 699 C CA . ASP A 1 88 ? -8.010 -5.636 20.163 1.00 86.44 88 ASP A CA 1
ATOM 700 C C . ASP A 1 88 ? -7.587 -6.553 19.006 1.00 86.44 88 ASP A C 1
ATOM 702 O O . ASP A 1 88 ? -8.252 -7.543 18.685 1.00 86.44 88 ASP A O 1
ATOM 706 N N . ILE A 1 89 ? -6.444 -6.246 18.388 1.00 86.44 89 ILE A N 1
ATOM 707 C CA . ILE A 1 89 ? -5.833 -7.095 17.364 1.00 86.44 89 ILE A CA 1
ATOM 708 C C . ILE A 1 89 ? -4.935 -8.120 18.054 1.00 86.44 89 ILE A C 1
ATOM 710 O O . ILE A 1 89 ? -3.964 -7.769 18.726 1.00 86.44 89 ILE A O 1
ATOM 714 N N . ARG A 1 90 ? -5.220 -9.408 17.844 1.00 87.12 90 ARG A N 1
ATOM 715 C CA . ARG A 1 90 ? -4.356 -10.500 18.309 1.00 87.12 90 ARG A CA 1
ATOM 716 C C . ARG A 1 90 ? -3.397 -10.921 17.205 1.00 87.12 90 ARG A C 1
ATOM 718 O O . ARG A 1 90 ? -3.821 -11.295 16.114 1.00 87.12 90 ARG A O 1
ATOM 725 N N . VAL A 1 91 ? -2.105 -10.913 17.516 1.00 87.19 91 VAL A N 1
ATOM 726 C CA . VAL A 1 91 ? -1.046 -11.405 16.630 1.00 87.19 91 VAL A CA 1
ATOM 727 C C . VAL A 1 91 ? -0.518 -12.718 17.188 1.00 87.19 91 VAL A C 1
ATOM 729 O O . VAL A 1 91 ? -0.068 -12.778 18.330 1.00 87.19 91 VAL A O 1
ATOM 732 N N . ARG A 1 92 ? -0.560 -13.782 16.382 1.00 90.25 92 ARG A N 1
ATOM 733 C CA . ARG A 1 92 ? 0.058 -15.058 16.748 1.00 90.25 92 ARG A CA 1
ATOM 734 C C . ARG A 1 92 ? 1.544 -15.024 16.412 1.00 90.25 92 ARG A C 1
ATOM 736 O O . ARG A 1 92 ? 1.918 -14.845 15.255 1.00 90.25 92 ARG A O 1
ATOM 743 N N . LEU A 1 93 ? 2.381 -15.259 17.414 1.00 89.38 93 LEU A N 1
ATOM 744 C CA . LEU A 1 93 ? 3.828 -15.361 17.251 1.00 89.38 93 LEU A CA 1
ATOM 745 C C . LEU A 1 93 ? 4.213 -16.801 16.886 1.00 89.38 93 LEU A C 1
ATOM 747 O O . LEU A 1 93 ? 4.614 -17.586 17.739 1.00 89.38 93 LEU A O 1
ATOM 751 N N . THR A 1 94 ? 4.082 -17.160 15.607 1.00 93.50 94 THR A N 1
ATOM 752 C CA . THR A 1 94 ? 4.242 -18.554 15.143 1.00 93.50 94 THR A CA 1
ATOM 753 C C . THR A 1 94 ? 5.636 -19.134 15.376 1.00 93.50 94 THR A C 1
ATOM 755 O O . THR A 1 94 ? 5.783 -20.340 15.525 1.00 93.50 94 THR A O 1
ATOM 758 N N . ALA A 1 95 ? 6.673 -18.295 15.434 1.00 92.19 95 ALA A N 1
ATOM 759 C CA . ALA A 1 95 ? 8.035 -18.756 15.703 1.00 92.19 95 ALA A CA 1
ATOM 760 C C . ALA A 1 95 ? 8.236 -19.300 17.135 1.00 92.19 95 ALA A C 1
ATOM 762 O O . ALA A 1 95 ? 9.234 -19.971 17.375 1.00 92.19 95 ALA A O 1
ATOM 763 N N . TRP A 1 96 ? 7.297 -19.052 18.057 1.00 91.25 96 TRP A N 1
ATOM 764 C CA . TRP A 1 96 ? 7.331 -19.539 19.444 1.00 91.25 96 TRP A CA 1
ATOM 765 C C . TRP A 1 96 ? 6.248 -20.577 19.745 1.00 91.25 96 TRP A C 1
ATOM 767 O O . TRP A 1 96 ? 6.038 -20.945 20.902 1.00 91.25 96 TRP A O 1
ATOM 777 N N . ASP A 1 97 ? 5.567 -21.085 18.717 1.00 91.88 97 ASP A N 1
ATOM 778 C CA . ASP A 1 97 ? 4.649 -22.204 18.894 1.00 91.88 97 ASP A CA 1
ATOM 779 C C . ASP A 1 97 ? 5.390 -23.400 19.535 1.00 91.88 97 ASP A C 1
ATOM 781 O O . ASP A 1 97 ? 6.488 -23.762 19.113 1.00 91.88 97 ASP A O 1
ATOM 785 N N . ASN A 1 98 ? 4.773 -24.042 20.534 1.00 90.94 98 ASN A N 1
ATOM 786 C CA . ASN A 1 98 ? 5.328 -25.176 21.299 1.00 90.94 98 ASN A CA 1
ATOM 787 C C . ASN A 1 98 ? 6.577 -24.867 22.147 1.00 90.94 98 ASN A C 1
ATOM 789 O O . ASN A 1 98 ? 7.296 -25.789 22.526 1.00 90.94 98 ASN A O 1
ATOM 793 N N . THR A 1 99 ? 6.846 -23.598 22.452 1.00 89.50 99 THR A N 1
ATOM 794 C CA . THR A 1 99 ? 7.891 -23.241 23.423 1.00 89.50 99 THR A CA 1
ATOM 795 C C . THR A 1 99 ? 7.312 -23.264 24.838 1.00 89.50 99 THR A C 1
ATOM 797 O O . THR A 1 99 ? 6.187 -22.811 25.042 1.00 89.50 99 THR A O 1
ATOM 800 N N . GLU A 1 100 ? 8.062 -23.792 25.809 1.00 87.75 100 GLU A N 1
ATOM 801 C CA . GLU A 1 100 ? 7.634 -23.829 27.218 1.00 87.75 100 GLU A CA 1
ATOM 802 C C . GLU A 1 100 ? 7.624 -22.428 27.853 1.00 87.75 100 GLU A C 1
ATOM 804 O O . GLU A 1 100 ? 6.689 -22.099 28.577 1.00 87.75 100 GLU A O 1
ATOM 809 N N . ASP A 1 101 ? 8.602 -21.584 27.502 1.00 87.69 101 ASP A N 1
ATOM 810 C CA . ASP A 1 101 ? 8.770 -20.234 28.045 1.00 87.69 101 ASP A CA 1
ATOM 811 C C . ASP A 1 101 ? 8.921 -19.169 26.942 1.00 87.69 101 ASP A C 1
ATOM 813 O O . ASP A 1 101 ? 9.676 -19.334 25.981 1.00 87.69 101 ASP A O 1
ATOM 817 N N . VAL A 1 102 ? 8.254 -18.021 27.112 1.00 87.12 102 VAL A N 1
ATOM 818 C CA . VAL A 1 102 ? 8.402 -16.835 26.250 1.00 87.12 102 VAL A CA 1
ATOM 819 C C . VAL A 1 102 ? 8.702 -15.610 27.112 1.00 87.12 102 VAL A C 1
ATOM 821 O O . VAL A 1 102 ? 7.877 -15.186 27.919 1.00 87.12 102 VAL A O 1
ATOM 824 N N . THR A 1 103 ? 9.871 -15.000 26.910 1.00 88.06 103 THR A N 1
ATOM 825 C CA . THR A 1 103 ? 10.239 -13.735 27.563 1.00 88.06 103 THR A CA 1
ATOM 826 C C . THR A 1 103 ? 9.791 -12.558 26.709 1.00 88.06 103 THR A C 1
ATOM 828 O O . THR A 1 103 ? 10.242 -12.399 25.575 1.00 88.06 103 THR A O 1
ATOM 831 N N . LEU A 1 104 ? 8.940 -11.699 27.269 1.00 85.56 104 LEU A N 1
ATOM 832 C CA . LEU A 1 104 ? 8.468 -10.482 26.613 1.00 85.56 104 LEU A CA 1
ATOM 833 C C . LEU A 1 104 ? 9.173 -9.258 27.203 1.00 85.56 104 LEU A C 1
ATOM 835 O O . LEU A 1 104 ? 9.268 -9.111 28.420 1.00 85.56 104 LEU A O 1
ATOM 839 N N . VAL A 1 105 ? 9.647 -8.362 26.338 1.00 89.06 105 VAL A N 1
ATOM 840 C CA . VAL A 1 105 ? 10.307 -7.112 26.734 1.00 89.06 105 VAL A CA 1
ATOM 841 C C . VAL A 1 105 ? 9.648 -5.958 25.987 1.00 89.06 105 VAL A C 1
ATOM 843 O O . VAL A 1 105 ? 9.613 -5.962 24.760 1.00 89.06 105 VAL A O 1
ATOM 846 N N . SER A 1 106 ? 9.146 -4.963 26.722 1.00 87.69 106 SER A N 1
ATOM 847 C CA . SER A 1 106 ? 8.679 -3.693 26.155 1.00 87.69 106 SER A CA 1
ATOM 848 C C . SER A 1 106 ? 9.687 -2.598 26.478 1.00 87.69 106 SER A C 1
ATOM 850 O O . SER A 1 106 ? 9.954 -2.318 27.646 1.00 87.69 106 SER A O 1
ATOM 852 N N . THR A 1 107 ? 10.277 -1.992 25.447 1.00 89.62 107 THR A N 1
ATOM 853 C CA . THR A 1 107 ? 11.235 -0.884 25.607 1.00 89.62 107 THR A CA 1
ATOM 854 C C . THR A 1 107 ? 10.527 0.460 25.798 1.00 89.62 107 THR A C 1
ATOM 856 O O . THR A 1 107 ? 11.104 1.385 26.367 1.00 89.62 107 THR A O 1
ATOM 859 N N . SER A 1 108 ? 9.271 0.576 25.362 1.00 88.19 108 SER A N 1
ATOM 860 C CA . SER A 1 108 ? 8.448 1.764 25.570 1.00 88.19 108 SER A CA 1
ATOM 861 C C . S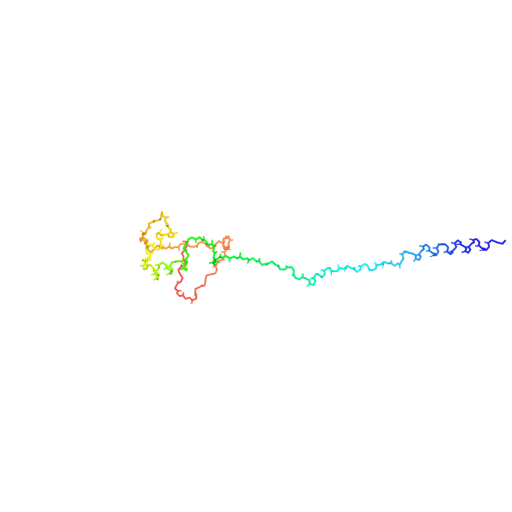ER A 1 108 ? 6.967 1.400 25.666 1.00 88.19 108 SER A C 1
ATOM 863 O O . SER A 1 108 ? 6.430 0.654 24.854 1.00 88.19 108 SER A O 1
ATOM 865 N N . GLY A 1 109 ? 6.299 1.967 26.671 1.00 83.50 109 GLY A N 1
ATOM 866 C CA . GLY A 1 109 ? 4.872 1.764 26.909 1.00 83.50 109 GLY A CA 1
ATOM 867 C C . GLY A 1 109 ? 4.531 0.496 27.711 1.00 83.50 109 GLY A C 1
ATOM 868 O O . GLY A 1 109 ? 5.365 -0.402 27.871 1.00 83.50 109 GLY A O 1
ATOM 869 N N . PRO A 1 110 ? 3.308 0.439 28.267 1.00 84.56 110 PRO A N 1
ATOM 870 C CA . PRO A 1 110 ? 2.846 -0.697 29.052 1.00 84.56 110 PRO A CA 1
ATOM 871 C C . PRO A 1 110 ? 2.644 -1.936 28.168 1.00 84.56 110 PRO A C 1
ATOM 873 O O . PRO A 1 110 ? 2.073 -1.848 27.084 1.00 84.56 110 PRO A O 1
ATOM 876 N N . LEU A 1 111 ? 3.079 -3.096 28.665 1.00 85.06 111 LEU A N 1
ATOM 877 C CA . LEU A 1 111 ? 2.752 -4.405 28.104 1.00 85.06 111 LEU A CA 1
ATOM 878 C C . LEU A 1 111 ? 1.744 -5.088 29.028 1.00 85.06 111 LEU A C 1
ATOM 880 O O . LEU A 1 111 ? 2.057 -5.385 30.180 1.00 85.06 111 LEU A O 1
ATOM 884 N N . THR A 1 112 ? 0.551 -5.363 28.513 1.00 82.44 112 THR A N 1
ATOM 885 C CA . THR A 1 112 ? -0.447 -6.189 29.196 1.00 82.44 112 THR A CA 1
ATOM 886 C C . THR A 1 112 ? -0.444 -7.572 28.559 1.00 82.44 112 THR A C 1
ATOM 888 O O . THR A 1 112 ? -0.768 -7.718 27.384 1.00 82.44 112 THR A O 1
ATOM 891 N N . VAL A 1 113 ? -0.067 -8.589 29.334 1.00 79.31 113 VAL A N 1
ATOM 892 C CA . VAL A 1 113 ? -0.132 -9.996 28.920 1.00 79.31 113 VAL A CA 1
ATOM 893 C C . VAL A 1 113 ? -1.422 -10.582 29.477 1.00 79.31 113 VAL A C 1
ATOM 895 O O . VAL A 1 113 ? -1.664 -10.512 30.681 1.00 79.31 113 VAL A O 1
ATOM 898 N N . THR A 1 114 ? -2.258 -11.124 28.598 1.00 75.94 114 THR A N 1
ATOM 899 C CA . THR A 1 114 ? -3.486 -11.837 28.968 1.00 75.94 114 THR A CA 1
ATOM 900 C C . THR A 1 114 ? -3.358 -13.293 28.521 1.00 75.94 114 THR A C 1
ATOM 902 O O . THR A 1 114 ? -2.786 -13.550 27.460 1.00 75.94 114 THR A O 1
ATOM 905 N N . PHE A 1 115 ? -3.820 -14.224 29.362 1.00 70.56 115 PHE A N 1
ATOM 906 C CA . PHE A 1 115 ? -3.791 -15.674 29.133 1.00 70.56 115 PHE A CA 1
ATOM 907 C C . PHE A 1 115 ? -5.198 -16.193 28.839 1.00 70.56 115 PHE A C 1
ATOM 909 O O . PHE A 1 115 ? -6.151 -15.643 29.442 1.00 70.56 115 PHE A O 1
#

Foldseek 3Di:
DCPVVVVVVVVVVVVVVVVPPDDDPPDPPPDDPPDDPDDDDDDDDDDPPAFADPVVLVCCCPVVVDDPVRRNCVRPPPDDDDDDPPDDDDDDPVVCPPPPDDDDDDPDDDDDDDD